Protein AF-A0A182U7S7-F1 (afdb_monomer_lite)

Secondary structure (DSSP, 8-state):
---B-TTT--B-SSHHHHHHHIIIIII-TT-EE-TTT--EESSHHHHHHHHHHHH----EE-SSSS-EESSHHHHHHHHHHH-HHHHHHHHHHHHHHHSTT----------

Structure (mmCIF, N/CA/C/O backbone):
data_AF-A0A182U7S7-F1
#
_entry.id   AF-A0A182U7S7-F1
#
loop_
_atom_site.group_PDB
_atom_site.id
_atom_site.type_symbol
_atom_site.label_atom_id
_atom_site.label_alt_id
_atom_site.label_comp_id
_atom_site.label_asym_id
_atom_site.label_entity_id
_atom_site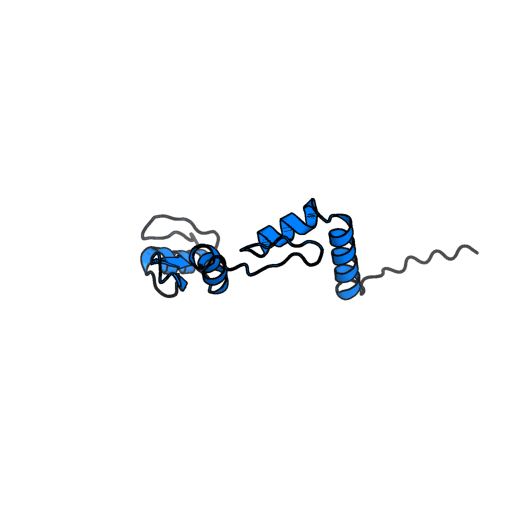.label_seq_id
_atom_site.pdbx_PDB_ins_code
_atom_site.Cartn_x
_atom_site.Cartn_y
_atom_site.Cartn_z
_atom_site.occupancy
_atom_site.B_iso_or_equiv
_atom_site.auth_seq_id
_atom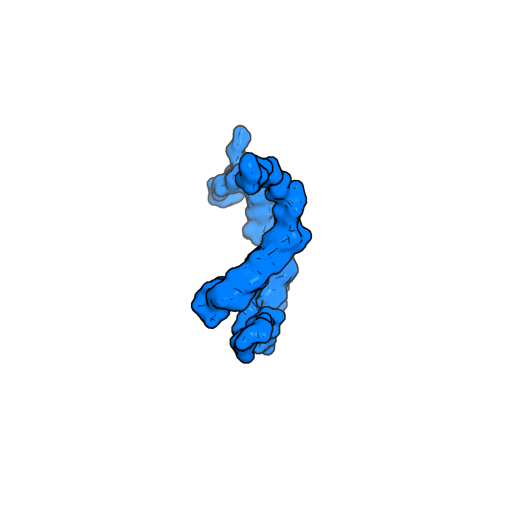_site.auth_comp_id
_atom_site.auth_asym_id
_atom_site.auth_atom_id
_atom_site.pdbx_PDB_model_num
ATOM 1 N N . MET A 1 1 ? -6.273 23.385 22.583 1.00 56.72 1 MET A N 1
ATOM 2 C CA . MET A 1 1 ? -6.952 22.068 22.558 1.00 56.72 1 MET A CA 1
ATOM 3 C C . MET A 1 1 ? -5.906 21.006 22.267 1.00 56.72 1 MET A C 1
ATOM 5 O O . MET A 1 1 ? -5.263 21.082 21.227 1.00 56.72 1 MET A O 1
ATOM 9 N N . GLN A 1 2 ? -5.666 20.084 23.196 1.00 71.88 2 GLN A N 1
ATOM 10 C CA . GLN A 1 2 ? -4.610 19.078 23.073 1.00 71.88 2 GLN A CA 1
ATOM 11 C C . GLN A 1 2 ? -5.226 17.774 22.548 1.00 71.88 2 GLN A C 1
ATOM 13 O O . GLN A 1 2 ? -6.109 17.200 23.176 1.00 71.88 2 GLN A O 1
ATOM 18 N N . ASN A 1 3 ? -4.795 17.319 21.371 1.00 86.94 3 ASN A N 1
ATOM 19 C CA . ASN A 1 3 ? -5.305 16.102 20.731 1.00 86.94 3 ASN A CA 1
ATOM 20 C C . ASN A 1 3 ? -4.618 14.855 21.319 1.00 86.94 3 ASN A C 1
ATOM 22 O O . ASN A 1 3 ? -3.901 14.143 20.615 1.00 86.94 3 ASN A O 1
ATOM 26 N N . VAL A 1 4 ? -4.810 14.606 22.615 1.00 91.69 4 VAL A N 1
ATOM 27 C CA . VAL A 1 4 ? -4.160 13.515 23.358 1.00 91.69 4 VAL A CA 1
ATOM 28 C C . VAL A 1 4 ? -5.122 12.346 23.550 1.00 91.69 4 VAL A C 1
ATOM 30 O O . VAL A 1 4 ? -6.304 12.524 23.837 1.00 91.69 4 VAL A O 1
ATOM 33 N N . CYS A 1 5 ? -4.629 11.124 23.373 1.00 91.25 5 CYS A N 1
ATOM 34 C CA . CYS A 1 5 ? -5.387 9.924 23.689 1.00 91.25 5 CYS A CA 1
ATOM 35 C C . CYS A 1 5 ? -5.388 9.675 25.193 1.00 91.25 5 CYS A C 1
ATOM 37 O O . CYS A 1 5 ? -4.347 9.387 25.764 1.00 91.25 5 CYS A O 1
ATOM 39 N N . GLU A 1 6 ? -6.562 9.695 25.813 1.00 89.25 6 GLU A N 1
ATOM 40 C CA . GLU A 1 6 ? -6.716 9.400 27.246 1.00 89.25 6 GLU A CA 1
ATOM 41 C C . GLU A 1 6 ? -6.369 7.949 27.623 1.00 89.25 6 GLU A C 1
ATOM 43 O O . GLU A 1 6 ? -6.103 7.673 28.783 1.00 89.25 6 GLU A O 1
ATOM 48 N N . ILE A 1 7 ? -6.351 7.019 26.658 1.00 87.75 7 ILE A N 1
ATOM 49 C CA . ILE A 1 7 ? -6.094 5.593 26.927 1.00 87.75 7 ILE A CA 1
ATOM 50 C C . ILE A 1 7 ? -4.594 5.276 26.924 1.00 87.75 7 ILE A C 1
ATOM 52 O O . ILE A 1 7 ? -4.132 4.462 27.713 1.00 87.75 7 ILE A O 1
ATOM 56 N N . CYS A 1 8 ? -3.822 5.886 26.019 1.00 91.00 8 CYS A N 1
ATOM 57 C CA . CYS A 1 8 ? -2.400 5.561 25.842 1.00 91.00 8 CYS A CA 1
ATOM 58 C C . CYS A 1 8 ? -1.473 6.783 25.799 1.00 91.00 8 CYS A C 1
ATOM 60 O O . CYS A 1 8 ? -0.311 6.662 25.423 1.00 91.00 8 CYS A O 1
ATOM 62 N N . GLY A 1 9 ? -1.980 7.978 26.104 1.00 89.31 9 GLY A N 1
ATOM 63 C CA . GLY A 1 9 ? -1.210 9.226 26.129 1.00 89.31 9 GLY A CA 1
ATOM 64 C C . GLY A 1 9 ? -0.738 9.729 24.761 1.00 89.31 9 GLY A C 1
ATOM 65 O O . GLY A 1 9 ? -0.087 10.767 24.677 1.00 89.31 9 GLY A O 1
ATOM 66 N N . LYS A 1 10 ? -1.050 9.029 23.662 1.00 90.50 10 LYS A N 1
ATOM 67 C CA . LYS A 1 10 ? -0.561 9.396 22.329 1.00 90.50 10 LYS A CA 1
ATOM 68 C C . LYS A 1 10 ? -1.109 10.750 21.882 1.00 90.50 10 LYS A C 1
ATOM 70 O O . LYS A 1 10 ? -2.322 10.923 21.773 1.00 90.50 10 LYS A O 1
ATOM 75 N N . VAL A 1 11 ? -0.213 11.666 21.526 1.00 92.50 11 VAL A N 1
ATOM 76 C CA . VAL A 1 11 ? -0.568 12.958 20.929 1.00 92.50 11 VAL A CA 1
ATOM 77 C C . VAL A 1 11 ? -0.738 12.797 19.420 1.00 92.50 11 VAL A C 1
ATOM 79 O O . VAL A 1 11 ? 0.104 12.211 18.737 1.00 92.50 11 VAL A O 1
ATOM 82 N N . ALA A 1 12 ? -1.848 13.296 18.892 1.00 90.12 12 ALA A N 1
ATOM 83 C CA . ALA A 1 12 ? -2.137 13.333 17.468 1.00 90.12 12 ALA A CA 1
ATOM 84 C C . ALA A 1 12 ? -2.074 14.779 16.946 1.00 90.12 12 ALA A C 1
ATOM 86 O O . ALA A 1 12 ? -2.394 15.711 17.678 1.00 90.12 12 ALA A O 1
ATOM 87 N N . PRO A 1 13 ? -1.719 14.995 15.670 1.00 88.88 13 PRO A N 1
ATOM 88 C CA . PRO A 1 13 ? -1.657 16.342 15.102 1.00 88.88 13 PRO A CA 1
ATOM 89 C C . PRO A 1 13 ? -3.047 16.974 14.928 1.00 88.88 13 PRO A C 1
ATOM 91 O O . PRO A 1 13 ? -3.187 18.190 14.978 1.00 88.88 13 PRO A O 1
ATOM 94 N N . THR A 1 14 ? -4.094 16.162 14.750 1.00 90.62 14 THR A N 1
ATOM 95 C CA . THR A 1 14 ? -5.469 16.634 14.527 1.00 90.62 14 THR A CA 1
ATOM 96 C C . THR A 1 14 ? -6.484 15.810 15.316 1.00 90.62 14 THR A C 1
ATOM 98 O O . THR A 1 14 ? -6.247 14.638 15.631 1.00 90.62 14 THR A O 1
ATOM 101 N N . HIS A 1 15 ? -7.659 16.390 15.583 1.00 88.94 15 HIS A N 1
ATOM 102 C CA . HIS A 1 15 ? -8.762 15.691 16.250 1.00 88.94 15 HIS A CA 1
ATOM 103 C C . HIS A 1 15 ? -9.231 14.459 15.449 1.00 88.94 15 HIS A C 1
ATOM 105 O O . HIS A 1 15 ? -9.484 13.394 16.011 1.00 88.94 15 HIS A O 1
ATOM 111 N N . THR A 1 16 ? -9.255 14.548 14.114 1.00 87.44 16 THR A N 1
ATOM 112 C CA . THR A 1 16 ? -9.577 13.416 13.227 1.00 87.44 16 THR A CA 1
ATOM 113 C C . THR A 1 16 ? -8.557 12.282 13.341 1.00 87.44 16 THR A C 1
ATOM 115 O O . THR A 1 16 ? -8.934 11.105 13.363 1.00 87.44 16 THR A O 1
ATOM 118 N N . ALA A 1 17 ? -7.266 12.613 13.458 1.00 86.94 17 ALA A N 1
ATOM 119 C CA . ALA A 1 17 ? -6.212 11.627 13.673 1.00 86.94 17 ALA A CA 1
ATOM 120 C C . ALA A 1 17 ? -6.339 10.955 15.050 1.00 86.94 17 ALA A C 1
ATOM 122 O O . ALA A 1 17 ? -6.179 9.736 15.141 1.00 86.94 17 ALA A O 1
ATOM 123 N N . LEU A 1 18 ? -6.707 11.709 16.092 1.00 89.94 18 LEU A N 1
ATOM 124 C CA . LEU A 1 18 ? -6.979 11.167 17.423 1.00 89.94 18 LEU A CA 1
ATOM 125 C C . LEU A 1 18 ? -8.188 10.218 17.422 1.00 89.94 18 LEU A C 1
ATOM 127 O O . LEU A 1 18 ? -8.101 9.101 17.933 1.00 89.94 18 LEU A O 1
ATOM 131 N N . LYS A 1 19 ? -9.299 10.629 16.800 1.00 85.88 19 LYS A N 1
ATOM 132 C CA . LYS A 1 19 ? -10.514 9.810 16.658 1.00 85.88 19 LYS A CA 1
ATOM 133 C C . LYS A 1 19 ? -10.220 8.510 15.911 1.00 85.88 19 LYS A C 1
ATOM 135 O O . LYS A 1 19 ? -10.609 7.437 16.361 1.00 85.88 19 LYS A O 1
ATOM 140 N N . SER A 1 20 ? -9.470 8.601 14.815 1.00 82.88 20 SER A N 1
ATOM 141 C CA . SER A 1 20 ? -9.004 7.440 14.054 1.00 82.88 20 SER A CA 1
ATOM 142 C C . SER A 1 20 ? -8.134 6.522 14.911 1.00 82.88 20 SER A C 1
ATOM 144 O O . SER A 1 20 ? -8.365 5.320 14.956 1.00 82.88 20 SER A O 1
ATOM 146 N N . HIS A 1 21 ? -7.159 7.071 15.637 1.00 85.19 21 HIS A N 1
ATOM 147 C CA . HIS A 1 21 ? -6.310 6.301 16.544 1.00 85.19 21 HIS A CA 1
ATOM 148 C C . HIS A 1 21 ? -7.131 5.528 17.589 1.00 85.19 21 HIS A C 1
ATOM 150 O O . HIS A 1 21 ? -6.936 4.319 17.719 1.00 85.19 21 HIS A O 1
ATOM 156 N N . LYS A 1 22 ? -8.086 6.189 18.262 1.00 85.38 22 LYS A N 1
ATOM 157 C CA . LYS A 1 22 ? -8.972 5.542 19.244 1.00 85.38 22 LYS A CA 1
ATOM 158 C C . LYS A 1 22 ? -9.779 4.395 18.608 1.00 85.38 22 LYS A C 1
ATOM 160 O O . LYS A 1 22 ? -9.912 3.336 19.216 1.00 85.38 22 LYS A O 1
ATOM 165 N N . LEU A 1 23 ? -10.263 4.565 17.375 1.00 82.00 23 LEU A N 1
ATOM 166 C CA . LEU A 1 23 ? -11.004 3.523 16.651 1.00 82.00 23 LEU A CA 1
ATOM 167 C C . LEU A 1 23 ? -10.129 2.317 16.275 1.00 82.00 23 LEU A C 1
ATOM 169 O O . LEU A 1 23 ? -10.493 1.185 16.581 1.00 82.00 23 LEU A O 1
ATOM 173 N N . PHE A 1 24 ? -8.968 2.551 15.658 1.00 76.31 24 PHE A N 1
ATOM 174 C CA . PHE A 1 24 ? -8.126 1.479 15.115 1.00 76.31 24 PHE A CA 1
ATOM 175 C C . PHE A 1 24 ? -7.322 0.718 16.171 1.00 76.31 24 PHE A C 1
ATOM 177 O O . PHE A 1 24 ? -7.045 -0.459 15.973 1.00 76.31 24 PHE A O 1
ATOM 184 N N . VAL A 1 25 ? -6.909 1.383 17.254 1.00 77.56 25 VAL A N 1
ATOM 185 C CA . VAL A 1 25 ? -6.001 0.794 18.253 1.00 77.56 25 VAL A CA 1
ATOM 186 C C . VAL A 1 25 ? -6.753 0.257 19.465 1.00 77.56 25 VAL A C 1
ATOM 188 O O . VAL A 1 25 ? -6.372 -0.778 19.994 1.00 77.56 25 VAL A O 1
ATOM 191 N N . HIS A 1 26 ? -7.818 0.935 19.901 1.00 81.69 26 HIS A N 1
ATOM 192 C CA . HIS A 1 26 ? -8.496 0.583 21.153 1.00 81.69 26 HIS A CA 1
ATOM 193 C C . HIS A 1 26 ? -9.854 -0.081 20.946 1.00 81.69 26 HIS A C 1
ATOM 195 O O . HIS A 1 26 ? -10.221 -0.953 21.722 1.00 81.69 26 HIS A O 1
ATOM 201 N N . LYS A 1 27 ? -10.607 0.304 19.908 1.00 74.06 27 LYS A N 1
ATOM 202 C CA . LYS A 1 27 ? -11.937 -0.274 19.655 1.00 74.06 27 LYS A CA 1
ATOM 203 C C . LYS A 1 27 ? -11.939 -1.422 18.650 1.00 74.06 27 LYS A C 1
ATOM 205 O O . LYS A 1 27 ? -12.962 -2.083 18.539 1.00 74.06 27 LYS A O 1
ATOM 210 N N . MET A 1 28 ? -10.866 -1.594 17.868 1.00 68.44 28 MET A N 1
ATOM 211 C CA . MET A 1 28 ? -10.758 -2.523 16.721 1.00 68.44 28 MET A CA 1
ATOM 212 C C . MET A 1 28 ? -11.914 -2.432 15.694 1.00 68.44 28 MET A C 1
ATOM 214 O O . MET A 1 28 ? -11.935 -3.155 14.700 1.00 68.44 28 MET A O 1
ATOM 218 N N . GLN A 1 29 ? -12.857 -1.505 15.876 1.00 62.50 29 GLN A N 1
ATOM 219 C CA . GLN A 1 29 ? -14.014 -1.311 15.020 1.00 62.50 29 GLN A CA 1
ATOM 220 C C . GLN A 1 29 ? -13.619 -0.541 13.762 1.00 62.50 29 GLN A C 1
ATOM 222 O O . GLN A 1 29 ? -12.942 0.487 13.834 1.00 62.50 29 GLN A O 1
ATOM 227 N N . LYS A 1 30 ? -14.134 -1.003 12.615 1.00 62.19 30 LYS A N 1
ATOM 228 C CA . LYS A 1 30 ? -13.929 -0.427 11.271 1.00 62.19 30 LYS A CA 1
ATOM 229 C C . LYS A 1 30 ? -12.517 -0.589 10.699 1.00 62.19 30 LYS A C 1
ATOM 231 O O . LYS A 1 30 ? -12.134 0.166 9.806 1.00 62.19 30 LYS A O 1
ATOM 236 N N . SER A 1 31 ? -11.745 -1.554 11.191 1.00 72.31 31 SER A N 1
ATOM 237 C CA . SER A 1 31 ? -10.536 -1.978 10.488 1.00 72.31 31 SER A CA 1
ATOM 238 C C . SER A 1 31 ? -10.878 -3.020 9.423 1.00 72.31 31 SER A C 1
ATOM 240 O O . SER A 1 31 ? -11.762 -3.851 9.610 1.00 72.31 31 SER A O 1
ATOM 242 N N . TYR A 1 32 ? -10.191 -2.949 8.289 1.00 83.44 32 TYR A N 1
ATOM 243 C CA . TYR A 1 32 ? -10.208 -4.010 7.291 1.00 83.44 32 TYR A CA 1
ATOM 244 C C . TYR A 1 32 ? -9.243 -5.076 7.789 1.00 83.44 32 TYR A C 1
ATOM 246 O O . TYR A 1 32 ? -8.032 -4.857 7.787 1.00 83.44 32 TYR A O 1
ATOM 254 N N . GL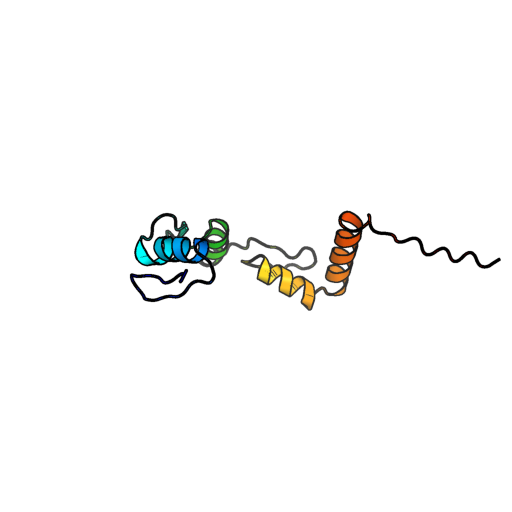N A 1 33 ? -9.774 -6.174 8.313 1.00 84.44 33 GLN A N 1
ATOM 255 C CA . GLN A 1 33 ? -8.969 -7.220 8.928 1.00 84.44 33 GLN A CA 1
ATOM 256 C C . GLN A 1 33 ? -8.613 -8.296 7.903 1.00 84.44 33 GLN A C 1
ATOM 258 O O . GLN A 1 33 ? -9.466 -8.758 7.150 1.00 84.44 33 GLN A O 1
ATOM 263 N N . CYS A 1 34 ? -7.349 -8.709 7.894 1.00 88.19 34 CYS A N 1
ATOM 264 C CA . CYS A 1 34 ? -6.920 -9.882 7.149 1.00 88.19 34 CYS A CA 1
ATOM 265 C C . CYS A 1 34 ? -7.510 -11.139 7.790 1.00 88.19 34 CYS A C 1
ATOM 267 O O . CYS A 1 34 ? -7.314 -11.374 8.978 1.00 88.19 34 CYS A O 1
ATOM 269 N N . ASN A 1 35 ? -8.200 -11.964 7.011 1.00 86.75 35 ASN A N 1
ATOM 270 C CA . ASN A 1 35 ? -8.781 -13.222 7.484 1.00 86.75 35 ASN A CA 1
ATOM 271 C C . ASN A 1 35 ? -7.750 -14.355 7.644 1.00 86.75 35 ASN A C 1
ATOM 273 O O . ASN A 1 35 ? -8.078 -15.372 8.242 1.00 86.75 35 ASN A O 1
ATOM 277 N N . VAL A 1 36 ? -6.523 -14.182 7.134 1.00 89.38 36 VAL A N 1
ATOM 278 C CA . VAL A 1 36 ? -5.441 -15.177 7.238 1.00 89.38 36 VAL A CA 1
ATOM 279 C C . VAL A 1 36 ? -4.564 -14.938 8.468 1.00 89.38 36 VAL A C 1
ATOM 281 O O . VAL A 1 36 ? -4.281 -15.869 9.212 1.00 89.38 36 VAL A O 1
ATOM 284 N N . CYS A 1 37 ? -4.123 -13.697 8.700 1.00 89.44 37 CYS A N 1
ATOM 285 C CA . CYS A 1 37 ? -3.215 -13.360 9.806 1.00 89.44 37 CYS A CA 1
ATOM 286 C C . CYS A 1 37 ? -3.817 -12.410 10.851 1.00 89.44 37 CYS A C 1
ATOM 288 O O . CYS A 1 37 ? -3.106 -11.933 11.732 1.00 89.44 37 CYS A O 1
ATOM 290 N N . TYR A 1 38 ? -5.109 -12.088 10.739 1.00 83.31 38 TYR A N 1
ATOM 291 C CA . TYR A 1 38 ? -5.860 -11.234 11.669 1.00 83.31 38 TYR A CA 1
ATOM 292 C C . TYR A 1 38 ? -5.335 -9.802 11.830 1.00 83.31 38 TYR A C 1
ATOM 294 O O . TYR A 1 38 ? -5.831 -9.053 12.673 1.00 83.31 38 TYR A O 1
ATOM 302 N N . LYS A 1 39 ? -4.383 -9.377 10.992 1.00 83.19 39 LYS A N 1
ATOM 303 C CA . LYS A 1 39 ? -3.836 -8.021 11.004 1.00 83.19 39 LYS A CA 1
ATOM 304 C C . LYS A 1 39 ? -4.880 -7.003 10.548 1.00 83.19 39 LYS A C 1
ATOM 306 O O . LYS A 1 39 ? -5.545 -7.188 9.531 1.00 83.19 39 LYS A O 1
ATOM 311 N N . ALA A 1 40 ? -4.991 -5.911 11.298 1.00 82.94 40 ALA A N 1
ATOM 312 C CA . ALA A 1 40 ? -5.943 -4.836 11.051 1.00 82.94 40 ALA A CA 1
ATOM 313 C C . ALA A 1 40 ? -5.337 -3.717 10.189 1.00 82.94 40 ALA A C 1
ATOM 315 O O . ALA A 1 40 ? -4.264 -3.186 10.491 1.00 82.94 40 ALA A O 1
ATOM 316 N N . PHE A 1 41 ? -6.062 -3.307 9.149 1.00 84.62 41 PHE A N 1
ATOM 317 C CA . PHE A 1 41 ? -5.693 -2.213 8.253 1.00 84.62 41 PHE A CA 1
ATOM 318 C C . PHE A 1 41 ? -6.684 -1.056 8.344 1.00 84.62 41 PHE A C 1
ATOM 320 O O . PHE A 1 41 ? -7.873 -1.230 8.607 1.00 84.62 41 PHE A O 1
ATOM 327 N N . LYS A 1 42 ? -6.189 0.160 8.095 1.00 80.94 42 LYS A N 1
ATOM 328 C CA . LYS A 1 42 ? -7.010 1.379 8.173 1.00 80.94 42 LYS A CA 1
ATOM 329 C C . LYS A 1 42 ? -7.927 1.573 6.965 1.00 80.94 42 LYS A C 1
ATOM 331 O O . LYS A 1 42 ? -8.890 2.326 7.061 1.00 80.94 42 LYS A O 1
ATOM 336 N N . ARG A 1 43 ? -7.591 0.980 5.815 1.00 84.75 43 ARG A N 1
ATOM 337 C CA . ARG A 1 43 ? -8.276 1.191 4.530 1.00 84.75 43 ARG A CA 1
ATOM 338 C C . ARG A 1 43 ? -8.388 -0.128 3.757 1.00 84.75 43 ARG A C 1
ATOM 340 O O . ARG A 1 43 ? -7.518 -0.985 3.901 1.00 84.75 43 ARG A O 1
ATOM 347 N N . ALA A 1 44 ? -9.414 -0.256 2.914 1.00 87.88 44 ALA A N 1
ATOM 348 C CA . ALA A 1 44 ? -9.659 -1.461 2.115 1.00 87.88 44 ALA A CA 1
ATOM 349 C C . ALA A 1 44 ? -8.479 -1.779 1.190 1.00 87.88 44 ALA A C 1
ATOM 351 O O . ALA A 1 44 ? -7.918 -2.864 1.266 1.00 87.88 44 ALA A O 1
ATOM 352 N N . PHE A 1 45 ? -8.026 -0.789 0.412 1.00 88.31 45 PHE A N 1
ATOM 353 C CA . PHE A 1 45 ? -6.916 -0.980 -0.524 1.00 88.31 45 PHE A CA 1
ATOM 354 C C . PHE A 1 45 ? -5.621 -1.411 0.181 1.00 88.31 45 PHE A C 1
ATOM 356 O O . PHE A 1 45 ? -4.855 -2.189 -0.363 1.00 88.31 45 PHE A O 1
ATOM 363 N N . THR A 1 46 ? -5.376 -0.959 1.421 1.00 89.69 46 THR A N 1
ATOM 364 C CA . THR A 1 46 ? -4.189 -1.400 2.175 1.00 89.69 46 THR A CA 1
ATOM 365 C C . THR A 1 46 ? -4.295 -2.850 2.641 1.00 89.69 46 THR A C 1
ATOM 367 O O . THR A 1 46 ? -3.269 -3.509 2.787 1.00 89.69 46 THR A O 1
ATOM 370 N N . LEU A 1 47 ? -5.516 -3.349 2.874 1.00 90.50 47 LEU A N 1
ATOM 371 C CA . LEU A 1 47 ? -5.743 -4.773 3.105 1.00 90.50 47 LEU A CA 1
ATOM 372 C C . LEU A 1 47 ? -5.543 -5.552 1.800 1.00 90.50 47 LEU A C 1
ATOM 374 O O . LEU A 1 47 ? -4.866 -6.567 1.812 1.00 90.50 47 LEU A O 1
ATOM 378 N N . GLU A 1 48 ? -6.074 -5.070 0.679 1.00 91.12 48 GLU A N 1
ATOM 379 C CA . GLU A 1 48 ? -5.926 -5.712 -0.632 1.00 91.12 48 GLU A CA 1
ATOM 380 C C . GLU A 1 48 ? -4.453 -5.828 -1.059 1.00 91.12 48 GLU A C 1
ATOM 382 O O . GLU A 1 48 ? -3.985 -6.920 -1.378 1.00 91.12 48 GLU A O 1
ATOM 387 N N . GLU A 1 49 ? -3.684 -4.738 -0.949 1.00 93.12 49 GLU A N 1
ATOM 388 C CA . GLU A 1 49 ? -2.229 -4.746 -1.147 1.00 93.12 49 GLU A CA 1
ATOM 389 C C . GLU A 1 49 ? -1.544 -5.734 -0.200 1.00 93.12 49 GLU A C 1
ATOM 391 O O . GLU A 1 49 ? -0.615 -6.428 -0.600 1.00 93.12 49 GLU A O 1
ATOM 396 N N . HIS A 1 50 ? -2.009 -5.859 1.043 1.00 91.44 50 HIS A N 1
ATOM 397 C CA . HIS A 1 50 ? -1.486 -6.857 1.970 1.00 91.44 50 HIS A CA 1
ATOM 398 C C . HIS A 1 50 ? -1.829 -8.294 1.558 1.00 91.44 50 HIS A C 1
ATOM 400 O O . HIS A 1 50 ? -0.968 -9.160 1.679 1.00 91.44 50 HIS A O 1
ATOM 406 N N . MET A 1 51 ? -3.026 -8.568 1.032 1.00 92.25 51 MET A N 1
ATOM 407 C CA . MET A 1 51 ? -3.441 -9.922 0.637 1.00 92.25 51 MET A CA 1
ATOM 408 C C . MET A 1 51 ? -2.560 -10.526 -0.465 1.00 92.25 51 MET A C 1
ATOM 410 O O . MET A 1 51 ? -2.501 -11.752 -0.600 1.00 92.25 51 MET A O 1
ATOM 414 N N . THR A 1 52 ? -1.817 -9.702 -1.208 1.00 91.62 52 THR A N 1
ATOM 415 C CA . THR A 1 52 ? -0.799 -10.152 -2.175 1.00 91.62 52 THR A CA 1
ATOM 416 C C . THR A 1 52 ? 0.241 -11.084 -1.550 1.00 91.62 52 THR A C 1
ATOM 418 O O . THR A 1 52 ? 0.674 -12.029 -2.201 1.00 91.62 52 THR A O 1
ATOM 421 N N . ILE A 1 53 ? 0.596 -10.895 -0.271 1.00 90.69 53 ILE A N 1
ATOM 422 C CA . ILE A 1 53 ? 1.601 -11.735 0.402 1.00 90.69 53 ILE A CA 1
ATOM 423 C C . ILE A 1 53 ? 1.077 -13.141 0.705 1.00 90.69 53 ILE A C 1
ATOM 425 O O . ILE A 1 53 ? 1.861 -14.073 0.831 1.00 90.69 53 ILE A O 1
ATOM 429 N N . HIS A 1 54 ? -0.242 -13.284 0.854 1.00 90.88 54 HIS A N 1
ATOM 430 C CA . HIS A 1 54 ? -0.891 -14.563 1.135 1.00 90.88 54 HIS A CA 1
ATOM 431 C C . HIS A 1 54 ? -1.264 -15.298 -0.151 1.00 90.88 54 HIS A C 1
ATOM 433 O O . HIS A 1 54 ? -1.169 -16.516 -0.221 1.00 90.88 54 HIS A O 1
ATOM 439 N N . THR A 1 55 ? -1.688 -14.553 -1.169 1.00 88.62 55 THR A N 1
ATOM 440 C CA . THR A 1 55 ? -2.163 -15.107 -2.444 1.00 88.62 55 THR A CA 1
ATOM 441 C C . THR A 1 55 ? -1.057 -15.261 -3.486 1.00 88.62 55 THR A C 1
ATOM 443 O O . THR A 1 55 ? -1.277 -15.901 -4.509 1.00 88.62 55 THR A O 1
ATOM 446 N N . GLY A 1 56 ? 0.104 -14.631 -3.281 1.00 83.75 56 GLY A N 1
ATOM 447 C CA . GLY A 1 56 ? 1.143 -14.506 -4.308 1.00 83.75 56 GLY A CA 1
ATOM 448 C C . GLY A 1 56 ? 0.711 -13.659 -5.513 1.00 83.75 56 GLY A C 1
ATOM 449 O O . GLY A 1 56 ? 1.420 -13.608 -6.516 1.00 83.75 56 GLY A O 1
ATOM 450 N N . SER A 1 57 ? -0.452 -13.003 -5.440 1.00 85.50 57 SER A N 1
ATOM 451 C CA . SER A 1 57 ? -0.948 -12.130 -6.501 1.00 85.50 57 SER A CA 1
ATOM 452 C C . SER A 1 57 ? -0.165 -10.817 -6.538 1.00 85.50 57 SER A C 1
ATOM 454 O O . SER A 1 57 ? 0.393 -10.370 -5.540 1.00 85.50 57 SER A O 1
ATOM 456 N N . THR A 1 58 ? -0.116 -10.169 -7.701 1.00 81.06 58 THR A N 1
ATOM 457 C CA . THR A 1 58 ? 0.539 -8.864 -7.860 1.00 81.06 58 THR A CA 1
ATOM 458 C C . THR A 1 58 ? -0.423 -7.897 -8.524 1.00 81.06 58 THR A C 1
ATOM 460 O O . THR A 1 58 ? -0.872 -8.154 -9.641 1.00 81.06 58 THR A O 1
ATOM 463 N N . LEU A 1 59 ? -0.727 -6.795 -7.840 1.00 86.88 59 LEU A N 1
ATOM 464 C CA . LEU A 1 59 ? -1.764 -5.846 -8.253 1.00 86.88 59 LEU A CA 1
ATOM 465 C C . LEU A 1 59 ? -1.272 -4.859 -9.312 1.00 86.88 59 LEU A C 1
ATOM 467 O O . LEU A 1 59 ? -2.022 -4.464 -10.199 1.00 86.88 59 LEU A O 1
ATOM 471 N N . TYR A 1 60 ? 0.001 -4.472 -9.244 1.00 92.25 60 TYR A N 1
ATOM 472 C CA . TYR A 1 60 ? 0.532 -3.380 -10.050 1.00 92.25 60 TYR A CA 1
ATOM 473 C C . TYR A 1 60 ? 1.606 -3.892 -10.999 1.00 92.25 60 TYR A C 1
ATOM 475 O O . TYR A 1 60 ? 2.642 -4.394 -10.567 1.00 92.25 60 TYR A O 1
ATOM 483 N N . LYS A 1 61 ? 1.384 -3.745 -12.304 1.00 93.19 61 LYS A N 1
ATOM 484 C CA . LYS A 1 61 ? 2.349 -4.137 -13.339 1.00 93.19 61 LYS A CA 1
ATOM 485 C C . LYS A 1 61 ? 3.049 -2.905 -13.894 1.00 93.19 61 LYS A C 1
ATOM 487 O O . LYS A 1 61 ? 2.413 -1.870 -14.099 1.00 93.19 61 LYS A O 1
ATOM 492 N N . CYS A 1 62 ? 4.352 -3.005 -14.140 1.00 94.62 62 CYS A N 1
ATOM 493 C CA . CYS A 1 62 ? 5.045 -1.967 -14.886 1.00 94.62 62 CYS A CA 1
ATOM 494 C C . CYS A 1 62 ? 4.624 -2.033 -16.365 1.00 94.62 62 CYS A C 1
ATOM 496 O O . CYS A 1 62 ? 4.662 -3.110 -16.951 1.00 94.62 62 CYS A O 1
ATOM 498 N N . PRO A 1 63 ? 4.240 -0.912 -16.999 1.00 92.75 63 PRO A N 1
ATOM 499 C CA . PRO A 1 63 ? 3.884 -0.914 -18.418 1.00 92.75 63 PRO A CA 1
ATOM 500 C C . PRO A 1 63 ? 5.103 -1.019 -19.349 1.00 92.75 63 PRO A C 1
ATOM 502 O O . PRO A 1 63 ? 4.937 -1.241 -20.542 1.00 92.75 63 PRO A O 1
ATOM 505 N N . HIS A 1 64 ? 6.320 -0.846 -18.825 1.00 92.94 64 HIS A N 1
ATOM 506 C CA . HIS A 1 64 ? 7.553 -0.800 -19.621 1.00 92.94 64 HIS A CA 1
ATOM 507 C C . HIS A 1 64 ? 8.461 -2.020 -19.414 1.00 92.94 64 HIS A C 1
ATOM 509 O O . HIS A 1 64 ? 9.475 -2.151 -20.093 1.00 92.94 64 HIS A O 1
ATOM 515 N N . CYS A 1 65 ? 8.136 -2.910 -18.472 1.00 94.94 65 CYS A N 1
ATOM 516 C CA . CYS A 1 65 ? 8.908 -4.124 -18.213 1.00 94.94 65 CYS A CA 1
ATOM 517 C C . CYS A 1 65 ? 8.041 -5.189 -17.514 1.00 94.94 65 CYS A C 1
ATOM 519 O O . CYS A 1 65 ? 7.000 -4.854 -16.954 1.00 94.94 65 CYS A O 1
ATOM 521 N N . PRO A 1 66 ? 8.459 -6.467 -17.470 1.00 93.44 66 PRO A N 1
ATOM 522 C CA . PRO A 1 66 ? 7.651 -7.539 -16.880 1.00 93.44 66 PRO A CA 1
ATOM 523 C C . PRO A 1 66 ? 7.583 -7.509 -15.341 1.00 93.44 66 PRO A C 1
ATOM 525 O O . PRO A 1 66 ? 6.990 -8.404 -14.742 1.00 93.44 66 PRO A O 1
ATOM 528 N N . LYS A 1 67 ? 8.189 -6.515 -14.671 1.00 92.50 67 LYS A N 1
ATOM 529 C CA . LYS A 1 67 ? 8.172 -6.433 -13.204 1.00 92.50 67 LYS A CA 1
ATOM 530 C C . LYS A 1 67 ? 6.788 -6.070 -12.675 1.00 92.50 67 LYS A C 1
ATOM 532 O O . LYS A 1 67 ? 6.109 -5.174 -13.182 1.00 92.50 67 LYS A O 1
ATOM 537 N N . THR A 1 68 ? 6.421 -6.731 -11.586 1.00 93.19 68 THR A N 1
ATOM 538 C CA . THR A 1 68 ? 5.160 -6.536 -10.878 1.00 93.19 68 THR A CA 1
ATOM 539 C C . THR A 1 68 ? 5.410 -6.178 -9.414 1.00 93.19 68 THR A C 1
ATOM 541 O O . THR A 1 68 ? 6.469 -6.461 -8.851 1.00 93.19 68 THR A O 1
ATOM 544 N N . PHE A 1 69 ? 4.447 -5.490 -8.807 1.00 91.44 69 PHE A N 1
ATOM 545 C CA . PHE A 1 69 ? 4.541 -4.916 -7.472 1.00 91.44 69 PHE A CA 1
ATOM 546 C C . PHE A 1 69 ? 3.244 -5.151 -6.698 1.00 91.44 69 PHE A C 1
ATOM 548 O O . PHE A 1 69 ? 2.148 -5.207 -7.259 1.00 91.44 69 PHE A O 1
ATOM 555 N N . ASN A 1 70 ? 3.384 -5.253 -5.381 1.00 90.06 70 ASN A N 1
ATOM 556 C CA . ASN A 1 70 ? 2.276 -5.395 -4.439 1.00 90.06 70 ASN A CA 1
ATOM 557 C C . ASN A 1 70 ? 1.708 -4.057 -3.946 1.00 90.06 70 ASN A C 1
ATOM 559 O O . ASN A 1 70 ? 0.644 -4.052 -3.340 1.00 90.06 70 ASN A O 1
ATOM 563 N N . SER A 1 71 ? 2.388 -2.938 -4.209 1.0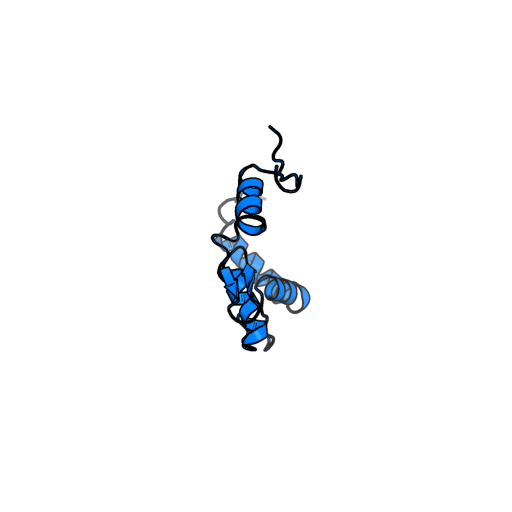0 91.06 71 SER A N 1
ATOM 564 C CA . SER A 1 71 ? 1.912 -1.608 -3.835 1.00 91.06 71 SER A CA 1
ATOM 565 C C . SER A 1 71 ? 2.143 -0.570 -4.926 1.00 91.06 71 SER A C 1
ATOM 567 O O . SER A 1 71 ? 3.132 -0.613 -5.672 1.00 91.06 71 SER A O 1
ATOM 569 N N . SER A 1 72 ? 1.240 0.406 -4.980 1.00 92.00 72 SER A N 1
ATOM 570 C CA . SER A 1 72 ? 1.311 1.531 -5.921 1.00 92.00 72 SER A CA 1
ATOM 571 C C . SER A 1 72 ? 2.574 2.379 -5.719 1.00 92.00 72 SER A C 1
ATOM 573 O O . SER A 1 72 ? 3.231 2.770 -6.686 1.00 92.00 72 SER A O 1
ATOM 575 N N . ALA A 1 73 ? 2.965 2.610 -4.463 1.00 92.12 73 ALA A N 1
ATOM 576 C CA . ALA A 1 73 ? 4.167 3.361 -4.110 1.00 92.12 73 ALA A CA 1
ATOM 577 C C . ALA A 1 73 ? 5.452 2.667 -4.596 1.00 92.12 73 ALA A C 1
ATOM 579 O O . ALA A 1 73 ? 6.352 3.331 -5.120 1.00 92.12 73 ALA A O 1
ATOM 580 N N . ASN A 1 74 ? 5.520 1.335 -4.485 1.00 93.19 74 ASN A N 1
ATOM 581 C CA . ASN A 1 74 ? 6.662 0.563 -4.973 1.00 93.19 74 ASN A CA 1
ATOM 582 C C . ASN A 1 74 ? 6.773 0.639 -6.501 1.00 93.19 74 ASN A C 1
ATOM 584 O O . ASN A 1 74 ? 7.866 0.887 -7.016 1.00 93.19 74 ASN A O 1
ATOM 588 N N . LEU A 1 75 ? 5.651 0.514 -7.224 1.00 94.56 75 LEU A N 1
ATOM 589 C CA . LEU A 1 75 ? 5.630 0.708 -8.677 1.00 94.56 75 LEU A CA 1
ATOM 590 C C . LEU A 1 75 ? 6.075 2.129 -9.056 1.00 94.56 75 LEU A C 1
ATOM 592 O O . LEU A 1 75 ? 6.901 2.291 -9.951 1.00 94.56 75 LEU A O 1
ATOM 596 N N . HIS A 1 76 ? 5.567 3.161 -8.381 1.00 93.56 76 HIS A N 1
ATOM 597 C CA . HIS A 1 76 ? 5.940 4.551 -8.650 1.00 93.56 76 HIS A CA 1
ATOM 598 C C . HIS A 1 76 ? 7.449 4.781 -8.477 1.00 93.56 76 HIS A C 1
ATOM 600 O O . HIS A 1 76 ? 8.107 5.317 -9.371 1.00 93.56 76 HIS A O 1
ATOM 606 N N . GLY A 1 77 ? 8.017 4.329 -7.354 1.00 95.25 77 GLY A N 1
ATOM 607 C CA . GLY A 1 77 ? 9.454 4.424 -7.096 1.00 95.25 77 GLY A CA 1
ATOM 608 C C . GLY A 1 77 ? 10.286 3.654 -8.124 1.00 95.25 77 GLY A C 1
ATOM 609 O O . GLY A 1 77 ? 11.325 4.145 -8.568 1.00 95.25 77 GLY A O 1
ATOM 610 N N . HIS A 1 78 ? 9.809 2.483 -8.553 1.00 95.44 78 HIS A N 1
ATOM 611 C CA . HIS A 1 78 ? 10.423 1.724 -9.636 1.00 95.44 78 HIS A CA 1
ATOM 612 C C . HIS A 1 78 ? 10.390 2.487 -10.962 1.00 95.44 78 HIS A C 1
ATOM 614 O O . HIS A 1 78 ? 11.444 2.628 -11.575 1.00 95.44 78 HIS A O 1
ATOM 620 N N . LYS A 1 79 ? 9.234 3.021 -11.384 1.00 94.69 79 LYS A N 1
ATOM 621 C CA . LYS A 1 79 ? 9.112 3.795 -12.630 1.00 94.69 79 LYS A CA 1
ATOM 622 C C . LYS A 1 79 ? 10.108 4.953 -12.649 1.00 94.69 79 LYS A C 1
ATOM 624 O O . LYS A 1 79 ? 10.864 5.079 -13.600 1.00 94.69 79 LYS A O 1
ATOM 629 N N . LYS A 1 80 ? 10.185 5.729 -11.565 1.00 94.81 80 LYS A N 1
ATOM 630 C CA . LYS A 1 80 ? 11.112 6.865 -11.458 1.00 94.81 80 LYS A CA 1
ATOM 631 C C . LYS A 1 80 ? 12.589 6.462 -11.582 1.00 94.81 80 LYS A C 1
ATOM 633 O O . LYS A 1 80 ? 13.368 7.210 -12.158 1.00 94.81 80 LYS A O 1
ATOM 638 N N . LYS A 1 81 ? 12.988 5.314 -11.020 1.00 95.00 81 LYS A N 1
ATOM 639 C CA . LYS A 1 81 ? 14.399 4.881 -10.974 1.00 95.00 81 LYS A CA 1
ATOM 640 C C . LYS A 1 81 ? 14.830 4.044 -12.179 1.00 95.00 81 LYS A C 1
ATOM 642 O O . LYS A 1 81 ? 15.928 4.232 -12.681 1.00 95.00 81 LYS A O 1
ATOM 647 N N . ALA A 1 82 ? 13.997 3.098 -12.603 1.00 95.38 82 ALA A N 1
ATOM 648 C CA . ALA A 1 82 ? 14.319 2.134 -13.654 1.00 95.38 82 ALA A CA 1
ATOM 649 C C . ALA A 1 82 ? 13.879 2.595 -15.051 1.00 95.38 82 ALA A C 1
ATOM 651 O O . ALA A 1 82 ? 14.437 2.132 -16.039 1.00 95.38 82 ALA A O 1
ATOM 652 N N . HIS A 1 83 ? 12.904 3.507 -15.124 1.00 94.25 83 HIS A N 1
ATOM 653 C CA . HIS A 1 83 ? 12.349 4.048 -16.366 1.00 94.25 83 HIS A CA 1
ATOM 654 C C . HIS A 1 83 ? 12.301 5.590 -16.322 1.00 94.25 83 HIS A C 1
ATOM 656 O O . HIS A 1 83 ? 11.223 6.180 -16.416 1.00 94.25 83 HIS A O 1
ATOM 662 N N . PRO A 1 84 ? 13.441 6.281 -16.102 1.00 93.19 84 PRO A N 1
ATOM 663 C CA . PRO A 1 84 ? 13.461 7.728 -15.872 1.00 93.19 84 PRO A CA 1
ATOM 664 C C . PRO A 1 84 ? 12.971 8.540 -17.081 1.00 93.19 84 PRO A C 1
ATOM 666 O O . PRO A 1 84 ? 12.332 9.573 -16.897 1.00 93.19 84 PRO A O 1
ATOM 669 N N . LYS A 1 85 ? 13.218 8.066 -18.311 1.00 92.81 85 LYS A N 1
ATOM 670 C CA . LYS A 1 85 ? 12.769 8.742 -19.541 1.00 92.81 85 LYS A CA 1
ATOM 671 C C . LYS A 1 85 ? 11.250 8.653 -19.698 1.00 92.81 85 LYS A C 1
ATOM 673 O O . LYS A 1 85 ? 10.583 9.642 -19.986 1.00 92.81 85 LYS A O 1
ATOM 678 N N . GLU A 1 86 ? 10.697 7.469 -19.477 1.00 91.88 86 GLU A N 1
ATOM 679 C CA . GLU A 1 86 ? 9.266 7.189 -19.555 1.00 91.88 86 GLU A CA 1
ATOM 680 C C . GLU A 1 86 ? 8.501 7.852 -18.402 1.00 91.88 86 GLU A C 1
ATOM 682 O O . GLU A 1 86 ? 7.380 8.331 -18.583 1.00 91.88 86 GLU A O 1
ATOM 687 N N . TRP A 1 87 ? 9.124 7.919 -17.222 1.00 89.81 87 TRP A N 1
ATOM 688 C CA . TRP A 1 87 ? 8.635 8.659 -16.064 1.00 89.81 87 TRP A CA 1
ATOM 689 C C . TRP A 1 87 ? 8.492 10.153 -16.367 1.00 89.81 87 TRP A C 1
ATOM 691 O O . TRP A 1 87 ? 7.419 10.709 -16.136 1.00 89.81 87 TRP A O 1
ATOM 701 N N . GLU A 1 88 ? 9.533 10.784 -16.918 1.00 89.69 88 GLU A N 1
ATOM 702 C CA . GLU A 1 88 ? 9.489 12.208 -17.259 1.00 89.69 88 GLU A CA 1
ATOM 703 C C . GLU A 1 88 ? 8.448 12.487 -18.346 1.00 89.69 88 GLU A C 1
ATOM 705 O O . GLU A 1 88 ? 7.619 13.376 -18.189 1.00 89.69 88 GLU A O 1
ATOM 710 N N . ARG A 1 89 ? 8.379 11.643 -19.385 1.00 87.31 89 ARG A N 1
ATOM 711 C CA . ARG A 1 89 ? 7.343 11.746 -20.423 1.00 87.31 89 ARG A CA 1
ATOM 712 C C . ARG A 1 89 ? 5.929 11.677 -19.841 1.00 87.31 89 ARG A C 1
ATOM 714 O O . ARG A 1 89 ? 5.085 12.493 -20.200 1.00 87.31 89 ARG A O 1
ATOM 721 N N . SER A 1 90 ? 5.685 10.731 -18.930 1.00 84.31 90 SER A N 1
ATOM 722 C CA . SER A 1 90 ? 4.391 10.593 -18.247 1.00 84.31 90 SER A CA 1
ATOM 723 C C . SER A 1 90 ? 4.058 11.829 -17.403 1.00 84.31 90 SER A C 1
ATOM 725 O O . SER A 1 90 ? 2.896 12.220 -17.320 1.00 84.31 90 SER A O 1
ATOM 727 N N . ARG A 1 91 ? 5.065 12.448 -16.768 1.00 83.56 91 ARG A N 1
ATOM 728 C CA . ARG A 1 91 ? 4.896 13.675 -15.980 1.00 83.56 91 ARG A CA 1
ATOM 729 C C . ARG A 1 91 ? 4.541 14.861 -16.873 1.00 83.56 91 ARG A C 1
ATOM 731 O O . ARG A 1 91 ? 3.553 15.527 -16.598 1.00 83.56 91 ARG A O 1
ATOM 738 N N . THR A 1 92 ? 5.285 15.083 -17.952 1.00 84.00 92 THR A N 1
ATOM 739 C CA . THR A 1 92 ? 5.028 16.191 -18.881 1.00 84.00 92 THR A CA 1
ATOM 740 C C . THR A 1 92 ? 3.661 16.063 -19.559 1.00 84.00 92 THR A C 1
ATOM 742 O O . THR A 1 92 ? 2.983 17.062 -19.777 1.00 84.00 92 THR A O 1
ATOM 745 N N . GLU A 1 93 ? 3.221 14.843 -19.885 1.00 84.25 93 GLU A N 1
ATOM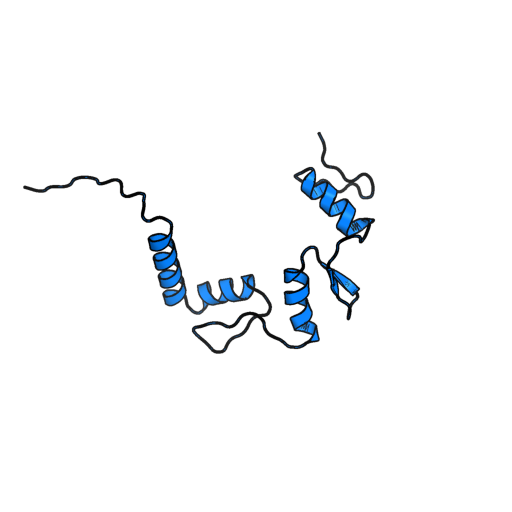 746 C CA . GLU A 1 93 ? 1.869 14.600 -20.407 1.00 84.25 93 GLU A CA 1
ATOM 747 C C . GLU A 1 93 ? 0.786 14.959 -19.378 1.00 84.25 93 GLU A C 1
ATOM 749 O O . GLU A 1 93 ? -0.196 15.617 -19.718 1.00 84.25 93 GLU A O 1
ATOM 754 N N . TYR A 1 94 ? 0.986 14.585 -18.111 1.00 77.25 94 TYR A N 1
ATOM 755 C CA . TYR A 1 94 ? 0.101 14.973 -17.013 1.00 77.25 94 TYR A CA 1
ATOM 756 C C . TYR A 1 94 ? 0.067 16.499 -16.814 1.00 77.25 94 TYR A C 1
ATOM 758 O O . TYR A 1 94 ? -1.008 17.082 -16.726 1.00 77.25 94 TYR A O 1
ATOM 766 N N . GLU A 1 95 ? 1.220 17.168 -16.806 1.00 79.44 95 GLU A N 1
ATOM 767 C CA . GLU A 1 95 ? 1.318 18.627 -16.648 1.00 79.44 95 GLU A CA 1
ATOM 768 C C . GLU A 1 95 ? 0.604 19.373 -17.779 1.00 79.44 95 GLU A C 1
ATOM 770 O O . GLU A 1 95 ? -0.188 20.271 -17.514 1.00 79.44 95 G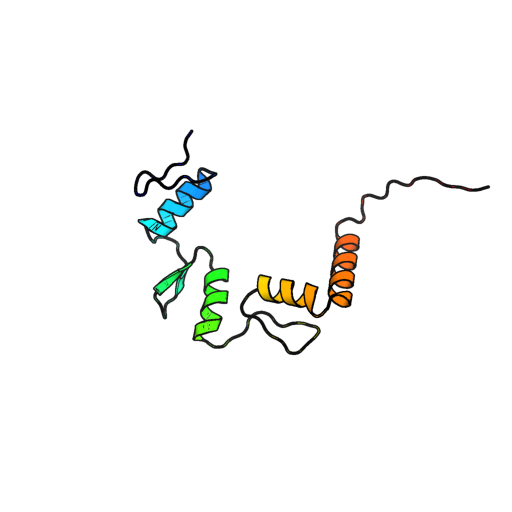LU A O 1
ATOM 775 N N . LYS A 1 96 ? 0.774 18.942 -19.032 1.00 78.69 96 LYS A N 1
ATOM 776 C CA . LYS A 1 96 ? 0.052 19.515 -20.181 1.00 78.69 96 LYS A CA 1
ATOM 777 C C . LYS A 1 96 ? -1.459 19.301 -20.106 1.00 78.69 96 LYS A C 1
ATOM 779 O O . LYS A 1 96 ? -2.217 20.124 -20.604 1.00 78.69 96 LYS A O 1
ATOM 784 N N . ARG A 1 97 ? -1.901 18.196 -19.501 1.00 77.38 97 ARG A N 1
ATOM 785 C CA . ARG A 1 97 ? -3.320 17.836 -19.386 1.00 77.38 97 ARG A CA 1
ATOM 786 C C . ARG A 1 97 ? -4.045 18.554 -18.245 1.00 77.38 97 ARG A C 1
ATOM 788 O O . ARG A 1 97 ? -5.264 18.667 -18.309 1.00 77.38 97 ARG A O 1
ATOM 795 N N . PHE A 1 98 ? -3.329 18.996 -17.210 1.00 67.62 98 PHE A N 1
ATOM 796 C CA . PHE A 1 98 ? -3.938 19.524 -15.981 1.00 67.62 98 PHE A CA 1
ATOM 797 C C . PHE A 1 98 ? -3.435 20.915 -15.546 1.00 67.62 98 PHE A C 1
ATOM 799 O O . PHE A 1 98 ? -4.088 21.537 -14.716 1.00 67.62 98 PHE A O 1
ATOM 806 N N . VAL A 1 99 ? -2.305 21.408 -16.069 1.00 62.66 99 VAL A N 1
ATOM 807 C CA . VAL A 1 99 ? -1.660 22.692 -15.690 1.00 62.66 99 VAL A CA 1
ATOM 808 C C . VAL A 1 99 ? -1.495 23.624 -16.911 1.00 62.66 99 VAL A C 1
ATOM 810 O O . VAL A 1 99 ? -0.783 24.620 -16.864 1.00 62.66 99 VAL A O 1
ATOM 813 N N . GLY A 1 100 ? -2.152 23.311 -18.031 1.00 52.47 100 GLY A N 1
ATOM 814 C CA . GLY A 1 100 ? -2.041 24.048 -19.297 1.00 52.47 100 GLY A CA 1
ATOM 815 C C . GLY A 1 100 ? -2.772 25.396 -19.374 1.00 52.47 100 GLY A C 1
ATOM 816 O O . GLY A 1 100 ? -2.687 26.031 -20.417 1.00 52.47 100 GLY A O 1
ATOM 817 N N . ASP A 1 101 ? -3.449 25.846 -18.310 1.00 54.00 101 ASP A N 1
ATOM 818 C CA . ASP A 1 101 ? -4.237 27.097 -18.309 1.00 54.00 101 ASP A CA 1
ATOM 819 C C . ASP A 1 101 ? -3.500 28.316 -17.714 1.00 54.00 101 ASP A C 1
ATOM 821 O O . ASP A 1 101 ? -4.075 29.395 -17.601 1.00 54.00 101 ASP A O 1
ATOM 825 N N . THR A 1 102 ? -2.224 28.197 -17.339 1.00 53.38 102 THR A N 1
ATOM 826 C CA . THR A 1 102 ? -1.404 29.356 -16.929 1.00 53.38 102 THR A CA 1
ATOM 827 C C . THR A 1 102 ? -0.266 29.588 -17.912 1.00 53.38 102 THR A C 1
ATOM 829 O O . THR A 1 102 ? 0.881 29.234 -17.643 1.00 53.38 102 THR A O 1
ATOM 832 N N . ILE A 1 103 ? -0.589 30.193 -19.056 1.00 57.47 103 ILE A N 1
ATOM 833 C CA . ILE A 1 103 ? 0.380 30.916 -19.883 1.00 57.47 103 ILE A CA 1
ATOM 834 C C . ILE A 1 103 ? 0.255 32.391 -19.485 1.00 57.47 103 ILE A C 1
ATOM 836 O O . ILE A 1 103 ? -0.746 33.033 -19.787 1.00 57.47 103 ILE A O 1
ATOM 840 N N . TYR A 1 104 ? 1.252 32.922 -18.772 1.00 46.72 104 TYR A N 1
ATOM 841 C CA . TYR A 1 104 ? 1.536 34.353 -18.845 1.00 46.72 104 TYR A CA 1
ATOM 842 C C . TYR A 1 104 ? 2.224 34.563 -20.194 1.00 46.72 104 TYR A C 1
ATOM 844 O O . TYR A 1 104 ? 3.359 34.126 -20.380 1.00 46.72 104 TYR A O 1
ATOM 852 N N . GLU A 1 105 ? 1.505 35.136 -21.157 1.00 43.06 105 GLU A N 1
ATOM 853 C CA . GLU A 1 105 ? 2.091 35.594 -22.414 1.00 43.06 105 GLU A CA 1
ATOM 854 C C . GLU A 1 105 ? 2.992 36.797 -22.102 1.00 43.06 105 GLU A C 1
ATOM 856 O O . GLU A 1 105 ? 2.519 37.920 -21.949 1.00 43.06 105 GLU A O 1
ATOM 861 N N . GLU A 1 106 ? 4.298 36.569 -21.957 1.00 44.50 106 GLU A N 1
ATOM 862 C CA . GLU A 1 106 ? 5.270 37.640 -22.167 1.00 44.50 106 GLU A CA 1
ATOM 863 C C . GLU A 1 106 ? 5.426 37.822 -23.679 1.00 44.50 106 GLU A C 1
ATOM 865 O O . GLU A 1 106 ? 6.027 37.000 -24.376 1.00 44.50 106 GLU A O 1
ATOM 870 N N . GLU A 1 107 ? 4.828 38.899 -24.189 1.00 49.91 107 GLU A N 1
ATOM 871 C CA . GLU A 1 107 ? 5.082 39.417 -25.525 1.00 49.91 107 GLU A CA 1
ATOM 872 C C . GLU A 1 107 ? 6.578 39.728 -25.686 1.00 49.91 107 GLU A C 1
ATOM 874 O O . GLU A 1 107 ? 7.107 40.663 -25.087 1.00 49.91 107 GLU A O 1
ATOM 879 N N . ILE A 1 108 ? 7.260 38.981 -26.552 1.00 41.25 108 ILE A N 1
ATOM 880 C CA . ILE A 1 108 ? 8.497 39.436 -27.190 1.00 41.25 108 ILE A CA 1
ATOM 881 C C . ILE A 1 108 ? 8.262 39.371 -28.699 1.00 41.25 108 ILE A C 1
ATOM 883 O O . ILE A 1 108 ? 8.613 38.402 -29.371 1.00 41.25 108 ILE A O 1
ATOM 887 N N . ASN A 1 109 ? 7.641 40.426 -29.228 1.00 34.72 109 ASN A N 1
ATOM 888 C CA . ASN A 1 109 ? 7.776 40.779 -30.635 1.00 34.72 109 ASN A CA 1
ATOM 889 C C . ASN A 1 109 ? 9.109 41.515 -30.799 1.00 34.72 109 ASN A C 1
ATOM 891 O O . ASN A 1 109 ? 9.237 42.677 -30.423 1.00 34.72 109 ASN A O 1
ATOM 895 N N . VAL A 1 110 ? 10.102 40.821 -31.357 1.00 38.38 110 VAL A N 1
ATOM 896 C CA . VAL A 1 110 ? 11.250 41.468 -31.998 1.00 38.38 110 VAL A CA 1
ATOM 897 C C . VAL A 1 110 ? 10.820 41.831 -33.418 1.00 38.38 110 VAL A C 1
ATOM 899 O O . VAL A 1 110 ? 10.772 40.957 -34.283 1.00 38.38 110 VAL A O 1
ATOM 902 N N . VAL A 1 111 ? 10.505 43.109 -33.637 1.00 37.59 111 VAL A N 1
ATOM 903 C CA . VAL A 1 111 ? 10.609 43.799 -34.934 1.00 37.59 111 VAL A CA 1
ATOM 904 C C . VAL A 1 111 ? 11.268 45.145 -34.685 1.00 37.59 111 VAL A C 1
ATOM 906 O O . VAL A 1 111 ? 10.800 45.854 -33.767 1.00 37.59 111 VAL A O 1
#

Radius of gyration: 22.21 Å; chains: 1; bounding box: 28×59×62 Å

InterPro domains:
  IPR013087 Zinc finger C2H2-type [PF00096] (32-54)
  IPR013087 Zinc finger C2H2-type [PS00028] (34-54)
  IPR013087 Zinc finger C2H2-type [PS00028] (62-83)
  IPR013087 Zinc finger C2H2-type [PS50157] (3-31)
  IPR013087 Zinc finger C2H2-type [PS50157] (32-59)
  IPR013087 Zinc finger C2H2-type [PS50157] (60-88)
  IPR013087 Zinc finger C2H2-type [SM00355] (3-26)
  IPR013087 Zinc finger C2H2-type [SM00355] (32-54)
  IPR013087 Zinc finger C2H2-type [SM00355] (60-83)
  IPR036236 Zinc finger C2H2 superfamily [SSF57667] (4-41)
  IPR036236 Zinc finger C2H2 superfamily [SSF57667] (30-80)

Organism: NCBI:txid34690

Foldseek 3Di:
DWLADPVPRDGDPDVVRSVLCCCVPPVVPPFPADPPPRDTHSDPLVSQLVCCVVVVDFDAAAPVDRDTHSDPVVNLVCCCPVVVVVNVVVVVVVCCVPVVPDDPDPDDDDD

pLDDT: mean 82.19, std 14.83, range [34.72, 95.44]

Sequence (111 aa):
MQNVCEICGKVAPTHTALKSHKLFVHKMQKSYQCNVCYKAFKRAFTLEEHMTIHTGSTLYKCPHCPKTFNSSANLHGHKKKAHPKEWERSRTEYEKRFVGDTIYEEEINVV